Protein AF-A0A1M7HB40-F1 (afdb_monomer_lite)

Foldseek 3Di:
DDPDPPPDVVNVVVVVVVVVVPDDDDDPPAQWKWWAAAPNAIEIERQPPQLCNVVVLVVRQVRHPDHDDPPHDSVNVRVVPTTDDDPVSVVRGPYYDYGDDDPVVSLVVCCCVCQVVVPVNPVVQVLLCVQQVDRSVPDDSVCCVPRPVCSVPVDD

Sequence (156 aa):
MSVLKTDNRLAAGLRGVKRLAGRSLYLPTEAPHFQVQVNGEWFVFCAIHKNASSSIRALVEAGSSRGRGADESIFRFLFLNHLVRSRKEVDRARHVMVFVRPPLDRVVSCFQNKFIQRKGNRTIFADFKQVTGADPAQATFERFVHDYLRLCFGGG

Secondary structure (DSSP, 8-state):
--------HHHHHHHHHHHTTT-----TTS--EEEEEETTEEEEEE--TTTTHHHHHHHHHHT-SSPPPTTS-HHHHHHHHTB--SHHHHHT-SEEEE----HHHHHHHHHIIIIIS-TT-HHHHHHHHHHH-S-GGG--HHHIIIIIIHHHH---

Organism: NCBI:txid29571

Structure (mmCIF, N/CA/C/O backbone):
data_AF-A0A1M7HB40-F1
#
_entry.id   AF-A0A1M7HB40-F1
#
loop_
_atom_site.group_PDB
_atom_site.id
_atom_site.type_symbol
_atom_site.label_atom_id
_atom_site.label_alt_id
_atom_site.label_comp_id
_atom_site.label_asym_id
_atom_site.label_entity_id
_atom_site.label_seq_id
_atom_site.pdbx_PDB_ins_code
_atom_site.Cartn_x
_atom_site.Cartn_y
_atom_site.Cartn_z
_atom_site.occupancy
_atom_site.B_iso_or_equiv
_atom_site.auth_seq_id
_atom_site.auth_comp_id
_atom_site.auth_asym_id
_atom_site.auth_atom_id
_atom_site.pdbx_PDB_model_num
ATOM 1 N N . MET A 1 1 ? 25.001 -9.897 7.841 1.00 25.97 1 MET A N 1
ATOM 2 C CA . MET A 1 1 ? 24.977 -8.419 7.851 1.00 25.97 1 MET A CA 1
ATOM 3 C C . MET A 1 1 ? 23.599 -7.957 7.411 1.00 25.97 1 MET A C 1
ATOM 5 O O . MET A 1 1 ? 23.125 -8.420 6.384 1.00 25.97 1 MET A O 1
ATOM 9 N N . SER A 1 2 ? 22.921 -7.127 8.207 1.00 22.94 2 SER A N 1
ATOM 10 C CA . SER A 1 2 ? 21.610 -6.570 7.864 1.00 22.94 2 SER A CA 1
ATOM 11 C C . SER A 1 2 ? 21.790 -5.407 6.893 1.00 22.94 2 SER A C 1
ATOM 13 O O . SER A 1 2 ? 22.408 -4.407 7.261 1.00 22.94 2 SER A O 1
ATOM 15 N N . VAL A 1 3 ? 21.228 -5.497 5.689 1.00 26.91 3 VAL A N 1
ATOM 16 C CA . VAL A 1 3 ? 21.155 -4.352 4.773 1.00 26.91 3 VAL A CA 1
ATOM 17 C C . VAL A 1 3 ? 20.036 -3.428 5.263 1.00 26.91 3 VAL A C 1
ATOM 19 O O . VAL A 1 3 ? 18.921 -3.401 4.749 1.00 26.91 3 VAL A O 1
ATOM 22 N N . LEU A 1 4 ? 20.328 -2.703 6.342 1.00 28.77 4 LEU A N 1
ATOM 23 C CA . LEU A 1 4 ? 19.683 -1.431 6.626 1.00 28.77 4 LEU A CA 1
ATOM 24 C C . LEU A 1 4 ? 20.176 -0.469 5.548 1.00 28.77 4 LEU A C 1
ATOM 26 O O . LEU A 1 4 ? 21.384 -0.357 5.341 1.00 28.77 4 LEU A O 1
ATOM 30 N N . LYS A 1 5 ? 19.248 0.221 4.871 1.00 30.59 5 LYS A N 1
ATOM 31 C CA . LYS A 1 5 ? 19.561 1.437 4.109 1.00 30.59 5 LYS A CA 1
ATOM 32 C C . LYS A 1 5 ? 20.593 2.230 4.903 1.00 30.59 5 LYS A C 1
ATOM 34 O O . LYS A 1 5 ? 20.351 2.519 6.075 1.00 30.59 5 LYS A O 1
ATOM 39 N N . THR A 1 6 ? 21.734 2.539 4.296 1.00 34.59 6 THR A N 1
ATOM 40 C CA . THR A 1 6 ? 22.761 3.388 4.896 1.00 34.59 6 THR A CA 1
ATOM 41 C C . THR A 1 6 ? 22.148 4.761 5.124 1.00 34.59 6 THR A C 1
ATOM 43 O O . THR A 1 6 ? 22.129 5.631 4.257 1.00 34.59 6 THR A O 1
ATOM 46 N N . ASP A 1 7 ? 21.560 4.930 6.302 1.00 39.78 7 ASP A N 1
ATOM 47 C CA . ASP A 1 7 ? 21.056 6.206 6.747 1.00 39.78 7 ASP A CA 1
ATOM 48 C C . ASP A 1 7 ? 22.248 7.121 6.966 1.00 39.78 7 ASP A C 1
ATOM 50 O O . ASP A 1 7 ? 23.142 6.852 7.772 1.00 39.78 7 ASP A O 1
ATOM 54 N N . ASN A 1 8 ? 22.231 8.235 6.248 1.00 40.09 8 ASN A N 1
ATOM 55 C CA . ASN A 1 8 ? 23.166 9.326 6.432 1.00 40.09 8 ASN A CA 1
ATOM 56 C C . ASN A 1 8 ? 23.243 9.682 7.935 1.00 40.09 8 ASN A C 1
ATOM 58 O O . ASN A 1 8 ? 22.207 9.776 8.599 1.00 40.09 8 ASN A O 1
ATOM 62 N N . ARG A 1 9 ? 24.440 9.887 8.505 1.00 43.19 9 ARG A N 1
ATOM 63 C CA . ARG A 1 9 ? 24.622 10.119 9.962 1.00 43.19 9 ARG A CA 1
ATOM 64 C C . ARG A 1 9 ? 23.804 11.310 10.495 1.00 43.19 9 ARG A C 1
ATOM 66 O O . ARG A 1 9 ? 23.348 11.292 11.636 1.00 43.19 9 ARG A O 1
ATOM 73 N N . LEU A 1 10 ? 23.510 12.283 9.631 1.00 47.38 10 LEU A N 1
ATOM 74 C CA . LEU A 1 10 ? 22.565 13.378 9.882 1.00 47.38 10 LEU A CA 1
ATOM 75 C C . LEU A 1 10 ? 21.119 12.898 10.111 1.00 47.38 10 LEU A C 1
ATOM 77 O O . LEU A 1 10 ? 20.444 13.383 11.017 1.00 47.38 10 LEU A O 1
ATOM 81 N N . ALA A 1 11 ? 20.647 11.907 9.350 1.00 45.06 11 ALA A N 1
ATOM 82 C CA . ALA A 1 11 ? 19.331 11.294 9.530 1.00 45.06 11 ALA A CA 1
ATOM 83 C C . ALA A 1 11 ? 19.261 10.461 10.823 1.00 45.06 11 ALA A C 1
ATOM 85 O O . ALA A 1 11 ? 18.230 10.447 11.493 1.00 45.06 11 ALA A O 1
ATOM 86 N N . ALA A 1 12 ? 20.364 9.822 11.234 1.00 46.66 12 ALA A N 1
ATOM 87 C CA . ALA A 1 12 ? 20.480 9.170 12.541 1.00 46.66 12 ALA A CA 1
ATOM 88 C C . ALA A 1 12 ? 20.371 10.160 13.715 1.00 46.66 12 ALA A C 1
ATOM 90 O O . ALA A 1 12 ? 19.574 9.929 14.624 1.00 46.66 12 ALA A O 1
ATOM 91 N N . GLY A 1 13 ? 21.077 11.293 13.655 1.00 38.38 13 GLY A N 1
ATOM 92 C CA . GLY A 1 13 ? 21.000 12.346 14.679 1.00 38.38 13 GLY A CA 1
ATOM 93 C C . GLY A 1 13 ? 19.626 13.023 14.754 1.00 38.38 13 GLY A C 1
ATOM 94 O O . GLY A 1 13 ? 19.077 13.216 15.840 1.00 38.38 13 GLY A O 1
ATOM 95 N N . LEU A 1 14 ? 19.002 13.282 13.600 1.00 49.72 14 LEU A N 1
ATOM 96 C CA . LEU A 1 14 ? 17.640 13.822 13.524 1.00 49.72 14 LEU A CA 1
ATOM 97 C C . LEU A 1 14 ? 16.589 12.879 14.136 1.00 49.72 14 LEU A C 1
ATOM 99 O O . LEU A 1 14 ? 15.581 13.366 14.643 1.00 49.72 14 LEU A O 1
ATOM 103 N N . ARG A 1 15 ? 16.808 11.555 14.140 1.00 46.81 15 ARG A N 1
ATOM 104 C CA . ARG A 1 15 ? 15.921 10.577 14.804 1.00 46.81 15 ARG A CA 1
ATOM 105 C C . ARG A 1 15 ? 15.959 10.672 16.332 1.00 46.81 15 ARG A C 1
ATOM 107 O O . ARG A 1 15 ? 14.920 10.490 16.962 1.00 46.81 15 ARG A O 1
ATOM 114 N N . GLY A 1 16 ? 17.119 10.980 16.919 1.00 39.47 16 GLY A N 1
ATOM 115 C CA . GLY A 1 16 ? 17.285 11.131 18.371 1.00 39.47 16 GLY A CA 1
ATOM 116 C C . GLY A 1 16 ? 16.616 12.397 18.904 1.00 39.47 16 GLY A C 1
ATOM 117 O O . GLY A 1 16 ? 15.813 12.336 19.832 1.00 39.47 16 GLY A O 1
ATOM 118 N N . VAL A 1 17 ? 16.853 13.530 18.239 1.00 44.44 17 VAL A N 1
ATOM 119 C CA . VAL A 1 17 ? 16.260 14.823 18.620 1.00 44.44 17 VAL A CA 1
ATOM 120 C C . VAL A 1 17 ? 14.739 14.841 18.390 1.00 44.44 17 VAL A C 1
ATOM 122 O O . VAL A 1 17 ? 13.999 15.438 19.166 1.00 44.44 17 VAL A O 1
ATOM 125 N N . LYS A 1 18 ? 14.228 14.129 17.373 1.00 42.78 18 LYS A N 1
ATOM 126 C CA . LYS A 1 18 ? 12.786 14.101 17.049 1.00 42.78 18 LYS A CA 1
ATOM 127 C C . LYS A 1 18 ? 11.946 13.146 17.909 1.00 42.78 18 LYS A C 1
ATOM 129 O O . LYS A 1 18 ? 10.730 13.324 17.948 1.00 42.78 18 LYS A O 1
ATOM 134 N N . ARG A 1 19 ? 12.553 12.197 18.642 1.00 40.84 19 ARG A N 1
ATOM 135 C CA . ARG A 1 19 ? 11.859 11.392 19.677 1.00 40.84 19 ARG A CA 1
ATOM 136 C C . ARG A 1 19 ? 11.375 12.246 20.854 1.00 40.84 19 ARG A C 1
ATOM 138 O O . ARG A 1 19 ? 10.337 11.940 21.427 1.00 40.84 19 ARG A O 1
ATOM 145 N N . LEU A 1 20 ? 12.085 13.332 21.164 1.00 42.12 20 LEU A N 1
ATOM 146 C CA . LEU A 1 20 ? 11.736 14.263 22.245 1.00 42.12 20 LEU A CA 1
ATOM 147 C C . LEU A 1 20 ? 10.553 15.184 21.895 1.00 42.12 20 LEU A C 1
ATOM 149 O O . LEU A 1 20 ? 9.916 15.727 22.788 1.00 42.12 20 LEU A O 1
ATOM 153 N N . ALA A 1 21 ? 10.211 15.330 20.610 1.00 43.72 21 ALA A N 1
ATOM 154 C CA . ALA A 1 21 ? 9.183 16.262 20.139 1.00 43.72 21 ALA A CA 1
ATOM 155 C C . ALA A 1 21 ? 7.764 15.659 20.031 1.00 43.72 21 ALA A C 1
ATOM 157 O O . ALA A 1 21 ? 6.878 16.284 19.447 1.00 43.72 21 ALA A O 1
ATOM 158 N N . GLY A 1 22 ? 7.533 14.432 20.521 1.00 32.44 22 GLY A N 1
ATOM 159 C CA . GLY A 1 22 ? 6.193 13.825 20.617 1.00 32.44 22 GLY A CA 1
ATOM 160 C C . GLY A 1 22 ? 5.445 13.597 19.291 1.00 32.44 22 GLY A C 1
ATOM 161 O O . GLY A 1 22 ? 4.272 13.229 19.300 1.00 32.44 22 GLY A O 1
ATOM 162 N N . ARG A 1 23 ? 6.090 13.796 18.135 1.00 36.16 23 ARG A N 1
ATOM 163 C CA . ARG A 1 23 ? 5.485 13.625 16.807 1.00 36.16 23 ARG A CA 1
ATOM 164 C C . ARG A 1 23 ? 6.094 12.418 16.101 1.00 36.16 23 ARG A C 1
ATOM 166 O O . ARG A 1 23 ? 7.172 12.502 15.520 1.00 36.16 23 ARG A O 1
ATOM 173 N N . SER A 1 24 ? 5.373 11.298 16.131 1.00 34.38 24 SER A N 1
ATOM 174 C CA . SER A 1 24 ? 5.653 10.143 15.273 1.00 34.38 24 SER A CA 1
ATOM 175 C C . SER A 1 24 ? 5.412 10.541 13.817 1.00 34.38 24 SER A C 1
ATOM 177 O O . SER A 1 24 ? 4.269 10.736 13.401 1.00 34.38 24 SER A O 1
ATOM 179 N N . LEU A 1 25 ? 6.490 10.721 13.050 1.00 38.25 25 LEU A N 1
ATOM 180 C CA . LEU A 1 25 ? 6.409 10.871 11.602 1.00 38.25 25 LEU A CA 1
ATOM 181 C C . LEU A 1 25 ? 6.746 9.530 10.956 1.00 38.25 25 LEU A C 1
ATOM 183 O O . LEU A 1 25 ? 7.884 9.071 10.993 1.00 38.25 25 LEU A O 1
ATOM 187 N N . TYR A 1 26 ? 5.712 8.932 10.372 1.00 43.97 26 TYR A N 1
ATOM 188 C CA . TYR A 1 26 ? 5.756 7.799 9.460 1.00 43.97 26 TYR A CA 1
ATOM 189 C C . TYR A 1 26 ? 6.970 7.861 8.517 1.00 43.97 26 TYR A C 1
ATOM 191 O O . TYR A 1 26 ? 7.102 8.798 7.726 1.00 43.97 26 TYR A O 1
ATOM 199 N N . LEU A 1 27 ? 7.836 6.847 8.584 1.00 40.97 27 LEU A N 1
ATOM 200 C CA . LEU A 1 27 ? 8.818 6.574 7.540 1.00 40.97 27 LEU A CA 1
ATOM 201 C C . LEU A 1 27 ? 8.154 5.646 6.506 1.00 40.97 27 LEU A C 1
ATOM 203 O O . LEU A 1 27 ? 7.689 4.571 6.884 1.00 40.97 27 LEU A O 1
ATOM 207 N N . PRO A 1 28 ? 8.124 5.999 5.206 1.00 40.81 28 PRO A N 1
ATOM 208 C CA . PRO A 1 28 ? 7.515 5.198 4.130 1.00 40.81 28 PRO A CA 1
ATOM 209 C C . PRO A 1 28 ? 8.112 3.795 3.897 1.00 40.81 28 PRO A C 1
ATOM 211 O O . PRO A 1 28 ? 7.839 3.176 2.871 1.00 40.81 28 PRO A O 1
ATOM 214 N N . THR A 1 29 ? 8.979 3.314 4.786 1.00 45.03 29 THR A N 1
ATOM 215 C CA . THR A 1 29 ? 9.734 2.062 4.672 1.00 45.03 29 THR A CA 1
ATOM 216 C C . THR A 1 29 ? 9.151 0.913 5.489 1.00 45.03 29 THR A C 1
ATOM 218 O O . THR A 1 29 ? 9.517 -0.231 5.241 1.00 45.03 29 THR A O 1
ATOM 221 N N . GLU A 1 30 ? 8.232 1.178 6.416 1.00 55.66 30 GLU A N 1
ATOM 222 C CA . GLU A 1 30 ? 7.631 0.157 7.277 1.00 55.66 30 GLU A CA 1
ATOM 223 C C . GLU A 1 30 ? 6.153 0.022 6.908 1.00 55.66 30 GLU A C 1
ATOM 225 O O . GLU A 1 30 ? 5.413 1.005 6.917 1.00 55.66 30 GLU A O 1
ATOM 230 N N . ALA A 1 31 ? 5.725 -1.174 6.493 1.00 66.31 31 ALA A N 1
ATOM 231 C CA . ALA A 1 31 ? 4.333 -1.445 6.143 1.00 66.31 31 ALA A CA 1
ATOM 232 C C . ALA A 1 31 ? 3.417 -1.043 7.320 1.00 66.31 31 ALA A C 1
ATOM 234 O O . ALA A 1 31 ? 3.474 -1.692 8.368 1.00 66.31 31 ALA A O 1
ATOM 235 N N . PRO A 1 32 ? 2.605 0.028 7.197 1.00 83.25 32 PRO A N 1
ATOM 236 C CA . PRO A 1 32 ? 1.834 0.514 8.329 1.00 83.25 32 PRO A CA 1
ATOM 237 C C . PRO A 1 32 ? 0.721 -0.472 8.673 1.00 83.25 32 PRO A C 1
ATOM 239 O O . PRO A 1 32 ? 0.146 -1.116 7.793 1.00 83.25 32 PRO A O 1
ATOM 242 N N . HIS A 1 33 ? 0.394 -0.543 9.959 1.00 92.44 33 HIS A N 1
ATOM 243 C CA . HIS A 1 33 ? -0.796 -1.233 10.431 1.00 92.44 33 HIS A CA 1
ATOM 244 C C . HIS A 1 33 ? -1.914 -0.208 10.603 1.00 92.44 33 HIS A C 1
ATOM 246 O O . HIS A 1 33 ? -1.731 0.796 11.295 1.00 92.44 33 HIS A O 1
ATOM 252 N N . PHE A 1 34 ? -3.056 -0.446 9.966 1.00 95.25 34 PHE A N 1
ATOM 253 C CA . PHE A 1 34 ? -4.252 0.377 10.134 1.00 95.25 34 PHE A CA 1
ATOM 254 C C . PHE A 1 34 ? -5.314 -0.403 10.894 1.00 95.25 34 PHE A C 1
ATOM 256 O O . PHE A 1 34 ? -5.414 -1.615 10.729 1.00 95.25 34 PHE A O 1
ATOM 263 N N . GLN A 1 35 ? -6.100 0.283 11.709 1.00 96.56 35 GLN A N 1
ATOM 264 C CA . GLN A 1 35 ? -7.199 -0.291 12.469 1.00 96.56 35 GLN A CA 1
ATOM 265 C C . GLN A 1 35 ? -8.502 0.430 12.165 1.00 96.56 35 GLN A C 1
ATOM 267 O O . GLN A 1 35 ? -8.489 1.618 11.869 1.00 96.56 35 GLN A O 1
ATOM 272 N N . VAL A 1 36 ? -9.616 -0.282 12.271 1.00 97.19 36 VAL A N 1
ATOM 273 C CA . VAL A 1 36 ? -10.965 0.279 12.151 1.00 97.19 36 VAL A CA 1
ATOM 274 C C . VAL A 1 36 ? -11.897 -0.470 13.095 1.00 97.19 36 VAL A C 1
ATOM 276 O O . VAL A 1 36 ? -11.691 -1.660 13.343 1.00 97.19 36 VAL A O 1
ATOM 279 N N . GLN A 1 37 ? -12.894 0.224 13.641 1.00 96.44 37 GLN A N 1
ATOM 280 C CA . GLN A 1 37 ? -13.912 -0.388 14.488 1.00 96.44 37 GLN A CA 1
ATOM 281 C C . GLN A 1 37 ? -15.205 -0.569 13.695 1.00 96.44 37 GLN A C 1
ATOM 283 O O . GLN A 1 37 ? -15.726 0.402 13.153 1.00 96.44 37 GLN A O 1
ATOM 288 N N . VAL A 1 38 ? -15.734 -1.790 13.656 1.00 94.38 38 VAL A N 1
ATOM 289 C CA . VAL A 1 38 ? -17.002 -2.122 12.989 1.00 94.38 38 VAL A CA 1
ATOM 290 C C . VAL A 1 38 ? -17.859 -2.906 13.974 1.00 94.38 38 VAL A C 1
ATOM 292 O O . VAL A 1 38 ? -17.381 -3.870 14.563 1.00 94.38 38 VAL A O 1
ATOM 295 N N . ASN A 1 39 ? -19.106 -2.478 14.194 1.00 94.12 39 ASN A N 1
ATOM 296 C CA . ASN A 1 39 ? -20.036 -3.099 15.151 1.00 94.12 39 ASN A CA 1
ATOM 297 C C . ASN A 1 39 ? -19.439 -3.298 16.561 1.00 94.12 39 ASN A C 1
ATOM 299 O O . ASN A 1 39 ? -19.667 -4.313 17.209 1.00 94.12 39 ASN A O 1
ATOM 303 N N . GLY A 1 40 ? -18.643 -2.331 17.028 1.00 94.50 40 GLY A N 1
ATOM 304 C CA . GLY A 1 40 ? -17.982 -2.379 18.337 1.00 94.50 40 GLY A CA 1
ATOM 305 C C . GLY A 1 40 ? -16.650 -3.136 18.362 1.00 94.50 40 GLY A C 1
ATOM 306 O O . GLY A 1 40 ? -15.926 -3.045 19.353 1.00 94.50 40 GLY A O 1
ATOM 307 N N . GLU A 1 41 ? -16.253 -3.793 17.273 1.00 96.56 41 GLU A N 1
ATOM 308 C CA . GLU A 1 41 ? -15.079 -4.667 17.243 1.00 96.56 41 GLU A CA 1
ATOM 309 C C . GLU A 1 41 ? -13.928 -4.074 16.439 1.00 96.56 41 GLU A C 1
ATOM 311 O O . GLU A 1 41 ? -14.128 -3.509 15.365 1.00 96.56 41 GLU A O 1
ATOM 316 N N . TRP A 1 42 ? -12.707 -4.211 16.958 1.00 96.69 42 TRP A N 1
ATOM 317 C CA . TRP A 1 42 ? -11.502 -3.705 16.306 1.00 96.69 42 TRP A CA 1
ATOM 318 C C . TRP A 1 42 ? -10.922 -4.722 15.327 1.00 96.69 42 TRP A C 1
ATOM 320 O O . TRP A 1 42 ? -10.650 -5.869 15.686 1.00 96.69 42 TRP A O 1
ATOM 330 N N . PHE A 1 43 ? -10.654 -4.260 14.111 1.00 97.69 43 PHE A N 1
ATOM 331 C CA . PHE A 1 43 ? -9.967 -5.001 13.060 1.00 97.69 43 PHE A CA 1
ATOM 332 C C . PHE A 1 43 ? -8.661 -4.292 12.734 1.00 97.69 43 PHE A C 1
ATOM 334 O O . PHE A 1 43 ? -8.656 -3.073 12.562 1.00 97.69 43 PHE A O 1
ATOM 341 N N . VAL A 1 44 ? -7.566 -5.041 12.628 1.00 97.38 44 VAL A N 1
ATOM 342 C CA . VAL A 1 44 ? -6.239 -4.522 12.273 1.00 97.38 44 VAL A CA 1
ATOM 343 C C . VAL A 1 44 ? -5.783 -5.126 10.953 1.00 97.38 44 VAL A C 1
ATOM 345 O O . VAL A 1 44 ? -5.903 -6.327 10.732 1.00 97.38 44 VAL A O 1
ATOM 348 N N . PHE A 1 45 ? -5.201 -4.298 10.093 1.00 96.44 45 PHE A N 1
ATOM 349 C CA . PHE A 1 45 ? -4.716 -4.666 8.771 1.00 96.44 45 PHE A CA 1
ATOM 350 C C . PHE A 1 45 ? -3.252 -4.281 8.599 1.00 96.44 45 PHE A C 1
ATOM 352 O O . PHE A 1 45 ? -2.892 -3.111 8.744 1.00 96.44 45 PHE A O 1
ATOM 359 N N . CYS A 1 46 ? -2.415 -5.238 8.204 1.00 92.75 46 CYS A N 1
ATOM 360 C CA . CYS A 1 46 ? -1.052 -4.957 7.761 1.00 92.75 46 CYS A CA 1
ATOM 361 C C . CYS A 1 46 ? -1.056 -4.502 6.290 1.00 92.75 46 CYS A C 1
ATOM 363 O O . CYS A 1 46 ? -1.298 -5.295 5.377 1.00 92.75 46 CYS A O 1
ATOM 365 N N . ALA A 1 47 ? -0.785 -3.220 6.032 1.00 90.06 47 ALA A N 1
ATOM 366 C CA . ALA A 1 47 ? -0.858 -2.638 4.692 1.00 90.06 47 ALA A CA 1
ATOM 367 C C . ALA A 1 47 ? 0.483 -2.729 3.942 1.00 90.06 47 ALA A C 1
ATOM 369 O O . ALA A 1 47 ? 1.100 -1.719 3.590 1.00 90.06 47 ALA A O 1
ATOM 370 N N . ILE A 1 48 ? 0.929 -3.953 3.648 1.00 87.12 48 ILE A N 1
ATOM 371 C CA . ILE A 1 48 ? 2.154 -4.188 2.872 1.00 87.12 48 ILE A CA 1
ATOM 372 C C . ILE A 1 48 ? 1.959 -3.696 1.433 1.00 87.12 48 ILE A C 1
ATOM 374 O O . ILE A 1 48 ? 1.009 -4.068 0.736 1.00 87.12 48 ILE A O 1
ATOM 378 N N . HIS A 1 49 ? 2.892 -2.878 0.940 1.00 83.19 49 HIS A N 1
ATOM 379 C CA . HIS A 1 49 ? 2.847 -2.366 -0.429 1.00 83.19 49 HIS A CA 1
ATOM 380 C C . HIS A 1 49 ? 2.665 -3.491 -1.454 1.00 83.19 49 HIS A C 1
ATOM 382 O O . HIS A 1 49 ? 3.311 -4.532 -1.373 1.00 83.19 49 HIS A O 1
ATOM 388 N N . LYS A 1 50 ? 1.785 -3.252 -2.436 1.00 83.94 50 LYS A N 1
ATOM 389 C CA . LYS A 1 50 ? 1.471 -4.186 -3.535 1.00 83.94 50 LYS A CA 1
ATOM 390 C C . LYS A 1 50 ? 0.817 -5.511 -3.107 1.00 83.94 50 LYS A C 1
ATOM 392 O O . LYS A 1 50 ? 0.664 -6.391 -3.94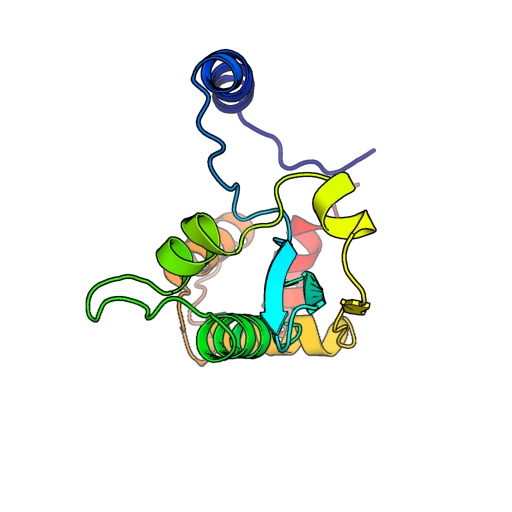7 1.00 83.94 50 LYS A O 1
ATOM 397 N N . ASN A 1 51 ? 0.327 -5.603 -1.870 1.00 88.62 51 ASN A N 1
ATOM 398 C CA . ASN A 1 51 ? -0.517 -6.699 -1.388 1.00 88.62 51 ASN A CA 1
ATOM 399 C C . ASN A 1 51 ? -1.932 -6.181 -1.084 1.00 88.62 51 ASN A C 1
ATOM 401 O O . ASN A 1 51 ? -2.360 -6.139 0.060 1.00 88.62 51 ASN A O 1
ATOM 405 N N . ALA A 1 52 ? -2.620 -5.658 -2.104 1.00 89.94 52 ALA A N 1
ATOM 406 C CA . ALA A 1 52 ? -3.939 -5.026 -1.955 1.00 89.94 52 ALA A CA 1
ATOM 407 C C . ALA A 1 52 ? -3.990 -3.814 -0.994 1.00 89.94 52 ALA A C 1
ATOM 409 O O . ALA A 1 52 ? -5.061 -3.408 -0.552 1.00 89.94 52 ALA A O 1
ATOM 410 N N . SER A 1 53 ? -2.854 -3.156 -0.723 1.00 90.00 53 SER A N 1
ATOM 411 C CA . SER A 1 53 ? -2.799 -2.030 0.223 1.00 90.00 53 SER A CA 1
ATOM 412 C C . SER A 1 53 ? -3.688 -0.840 -0.149 1.00 90.00 53 SER A C 1
ATOM 414 O O . SER A 1 53 ? -4.061 -0.063 0.718 1.00 90.00 53 SER A O 1
ATOM 416 N N . SER A 1 54 ? -4.050 -0.651 -1.420 1.00 90.94 54 SER A N 1
ATOM 417 C CA . SER A 1 54 ? -5.065 0.346 -1.799 1.00 90.94 54 SER A CA 1
ATOM 418 C C . SER A 1 54 ? -6.469 -0.056 -1.353 1.00 90.94 54 SER A C 1
ATOM 420 O O . SER A 1 54 ? -7.181 0.786 -0.822 1.00 90.94 54 SER A O 1
ATOM 422 N N . SER A 1 55 ? -6.836 -1.328 -1.515 1.00 94.56 55 SER A N 1
ATOM 423 C CA . SER A 1 55 ? -8.140 -1.852 -1.103 1.00 94.56 55 SER A CA 1
ATOM 424 C C . SER A 1 55 ? -8.281 -1.862 0.414 1.00 94.56 55 SER A C 1
ATOM 426 O O . SER A 1 55 ? -9.309 -1.440 0.919 1.00 94.56 55 SER A O 1
ATOM 428 N N . ILE A 1 56 ? -7.224 -2.235 1.146 1.00 95.06 56 ILE A N 1
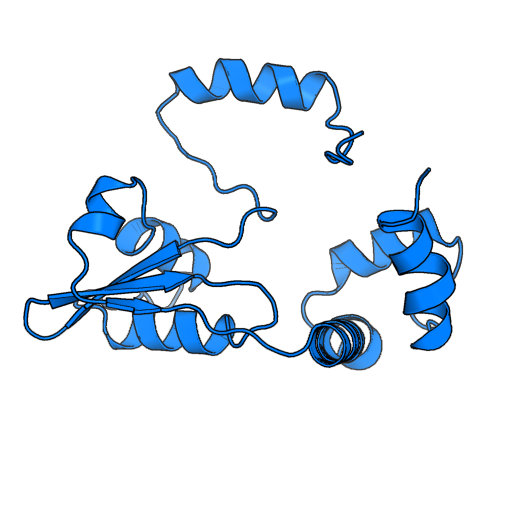ATOM 429 C CA . ILE A 1 56 ? -7.192 -2.145 2.617 1.00 95.06 56 ILE A CA 1
ATOM 430 C C . ILE A 1 56 ? -7.472 -0.710 3.075 1.00 95.06 56 ILE A C 1
ATOM 432 O O . ILE A 1 56 ? -8.286 -0.483 3.961 1.00 95.06 56 ILE A O 1
ATOM 436 N N . ARG A 1 57 ? -6.819 0.277 2.452 1.00 94.12 57 ARG A N 1
ATOM 437 C CA . ARG A 1 57 ? -7.015 1.693 2.787 1.00 94.12 57 ARG A CA 1
ATOM 438 C C . ARG A 1 57 ? -8.450 2.154 2.528 1.00 94.12 57 ARG A C 1
ATOM 440 O O . ARG A 1 57 ? -9.013 2.826 3.380 1.00 94.12 57 ARG A O 1
ATOM 447 N N . ALA A 1 58 ? -9.032 1.755 1.397 1.00 95.00 58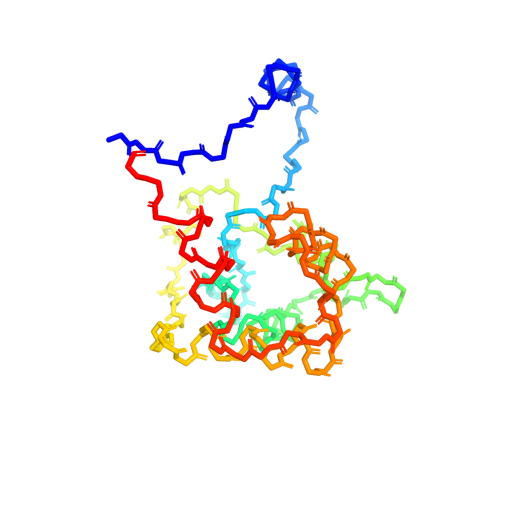 ALA A N 1
ATOM 448 C CA . ALA A 1 58 ? -10.425 2.056 1.071 1.00 95.00 58 ALA A CA 1
ATOM 449 C C . ALA A 1 58 ? -11.409 1.361 2.030 1.00 95.00 58 ALA A C 1
ATOM 451 O O . ALA A 1 58 ? -12.400 1.960 2.425 1.00 95.00 58 ALA A O 1
ATOM 452 N N . LEU A 1 59 ? -11.111 0.127 2.447 1.00 95.44 59 LEU A N 1
ATOM 453 C CA . LEU A 1 59 ? -11.911 -0.619 3.418 1.00 95.44 59 LEU A CA 1
ATOM 454 C C . LEU A 1 59 ? -11.909 0.063 4.792 1.00 95.44 59 LEU A C 1
ATOM 456 O O . LEU A 1 59 ? -12.965 0.244 5.387 1.00 95.44 59 LEU A O 1
ATOM 460 N N . VAL A 1 60 ? -10.734 0.473 5.279 1.00 96.44 60 VAL A N 1
ATOM 461 C CA . VAL A 1 60 ? -10.598 1.212 6.546 1.00 96.44 60 VAL A CA 1
ATOM 462 C C . VAL A 1 60 ? -11.315 2.561 6.474 1.00 96.44 60 VAL A C 1
ATOM 464 O O . VAL A 1 60 ? -11.966 2.956 7.435 1.00 96.44 60 VAL A O 1
ATOM 467 N N . GLU A 1 61 ? -11.228 3.258 5.339 1.00 96.19 61 GLU A N 1
ATOM 468 C CA . GLU A 1 61 ? -11.971 4.500 5.111 1.00 96.19 61 GLU A CA 1
ATOM 469 C C . GLU A 1 61 ? -13.486 4.275 5.149 1.00 96.19 61 GLU A C 1
ATOM 471 O O . GLU A 1 61 ? -14.176 4.977 5.882 1.00 96.19 61 GLU A O 1
ATOM 476 N N . ALA A 1 62 ? -13.992 3.268 4.435 1.00 95.25 62 ALA A N 1
ATOM 477 C CA . ALA A 1 62 ? -15.418 2.952 4.383 1.00 95.25 62 ALA A CA 1
ATOM 478 C C . ALA A 1 62 ? -15.978 2.468 5.731 1.00 95.25 62 ALA A C 1
ATOM 480 O O . ALA A 1 62 ? -17.117 2.772 6.068 1.00 95.25 62 ALA A O 1
ATOM 481 N N . GLY A 1 63 ? -15.183 1.728 6.509 1.00 94.88 63 GLY A N 1
ATOM 482 C CA . GLY A 1 63 ? -15.565 1.272 7.847 1.00 94.88 63 GLY A CA 1
ATOM 483 C C . GLY A 1 63 ? -15.398 2.335 8.936 1.00 94.88 63 GLY A C 1
ATOM 484 O O . GLY A 1 63 ? -15.722 2.077 10.093 1.00 94.88 63 GLY A O 1
ATOM 485 N N . SER A 1 64 ? -14.856 3.511 8.615 1.00 95.88 64 SER A N 1
ATOM 486 C CA . SER A 1 64 ? -14.624 4.544 9.615 1.00 95.88 64 SER A CA 1
ATOM 487 C C . SER A 1 64 ? -15.928 5.211 10.042 1.00 95.88 64 SER A C 1
ATOM 489 O O . SER A 1 64 ? -16.688 5.705 9.218 1.00 95.88 64 SER A O 1
ATOM 491 N N . SER A 1 65 ? -16.111 5.369 11.353 1.00 93.31 65 SER A N 1
ATOM 492 C CA . SER A 1 65 ? -17.148 6.246 11.917 1.00 93.31 65 SER A CA 1
ATOM 493 C C . SER A 1 65 ? -16.928 7.735 11.617 1.00 93.31 65 SER A C 1
ATOM 495 O O . SER A 1 65 ? -17.812 8.555 11.853 1.00 93.31 65 SER A O 1
ATOM 497 N N . ARG A 1 66 ? -15.748 8.105 11.103 1.00 92.06 66 ARG A N 1
ATOM 498 C CA . ARG A 1 66 ? -15.383 9.466 10.724 1.00 92.06 66 ARG A CA 1
ATOM 499 C C . ARG A 1 66 ? -15.318 9.565 9.202 1.00 92.06 66 ARG A C 1
ATOM 501 O O . ARG A 1 66 ? -14.518 8.884 8.572 1.00 92.06 66 ARG A O 1
ATOM 508 N N . GLY A 1 67 ? -16.076 10.491 8.623 1.00 93.06 67 GLY A N 1
ATOM 509 C CA . GLY A 1 67 ? -15.927 10.839 7.211 1.00 93.06 67 GLY A CA 1
ATOM 510 C C . GLY A 1 67 ? -14.577 11.510 6.927 1.00 93.06 67 GLY A C 1
ATOM 511 O O . GLY A 1 67 ? -14.114 12.352 7.705 1.00 93.06 67 GLY A O 1
ATOM 512 N N . ARG A 1 68 ? -13.946 11.157 5.803 1.00 94.62 68 ARG A N 1
ATOM 513 C CA . ARG A 1 68 ? -12.786 11.889 5.278 1.00 94.62 68 ARG A CA 1
ATOM 514 C C . ARG A 1 68 ? -13.260 13.183 4.613 1.00 94.62 68 ARG A C 1
ATOM 516 O O . ARG A 1 68 ? -14.203 13.162 3.826 1.00 94.62 68 ARG A O 1
ATOM 523 N N . GLY A 1 69 ? -12.600 14.302 4.912 1.00 91.62 69 GLY A N 1
ATOM 524 C CA . GLY A 1 69 ? -12.902 15.576 4.250 1.00 91.62 69 GLY A CA 1
ATOM 525 C C . GLY A 1 69 ? -12.593 15.529 2.748 1.00 91.62 69 GLY A C 1
ATOM 526 O O . GLY A 1 69 ? -11.682 14.812 2.332 1.00 91.62 69 GLY A O 1
ATOM 527 N N . ALA A 1 70 ? -13.316 16.312 1.940 1.00 90.12 70 ALA A N 1
ATOM 528 C CA . ALA A 1 70 ? -13.164 16.320 0.480 1.00 90.12 70 ALA A CA 1
ATOM 529 C C . ALA A 1 70 ? -11.709 16.580 0.033 1.00 90.12 70 ALA A C 1
ATOM 531 O O . ALA A 1 70 ? -11.179 15.838 -0.795 1.00 90.12 70 ALA A O 1
ATOM 532 N N . ASP A 1 71 ? -11.038 17.546 0.669 1.00 93.12 71 ASP A N 1
ATOM 533 C CA . ASP A 1 71 ? -9.651 17.932 0.360 1.00 93.12 71 ASP A CA 1
ATOM 534 C C . ASP A 1 71 ? -8.595 17.145 1.158 1.00 93.12 71 ASP A C 1
ATOM 536 O O . ASP A 1 71 ? -7.385 17.317 0.976 1.00 93.12 71 ASP A O 1
ATOM 540 N N . GLU A 1 72 ? -9.013 16.272 2.079 1.00 90.06 72 GLU A N 1
ATOM 541 C CA . GLU A 1 72 ? -8.081 15.510 2.901 1.00 90.06 72 GLU A CA 1
ATOM 542 C C . GLU A 1 72 ? -7.532 14.310 2.123 1.00 90.06 72 GLU A C 1
ATOM 544 O O . GLU A 1 72 ? -8.276 13.445 1.660 1.00 90.06 72 GLU A O 1
ATOM 549 N N . SER A 1 73 ? -6.203 14.194 2.027 1.00 90.62 73 SER A N 1
ATOM 550 C C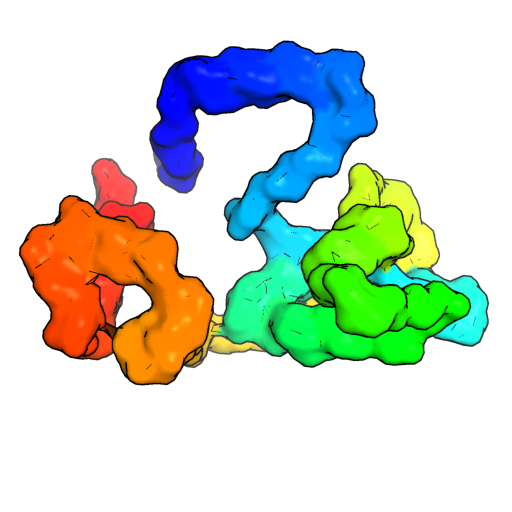A . SER A 1 73 ? -5.600 12.998 1.429 1.00 90.62 73 SER A CA 1
ATOM 551 C C . SER A 1 73 ? -5.908 11.744 2.255 1.00 90.62 73 SER A C 1
ATOM 553 O O . SER A 1 73 ? -5.815 11.756 3.484 1.00 90.62 73 SER A O 1
ATOM 555 N N . ILE A 1 74 ? -6.166 10.623 1.574 1.00 88.50 74 ILE A N 1
ATOM 556 C CA . ILE A 1 74 ? -6.408 9.326 2.226 1.00 88.50 74 ILE A CA 1
ATOM 557 C C . ILE A 1 74 ? -5.287 8.940 3.201 1.00 88.50 74 ILE A C 1
ATOM 559 O O . ILE A 1 74 ? -5.544 8.394 4.265 1.00 88.50 74 ILE A O 1
ATOM 563 N N . PHE A 1 75 ? -4.031 9.269 2.889 1.00 88.19 75 PHE A N 1
ATOM 564 C CA . PHE A 1 75 ? -2.915 8.987 3.787 1.00 88.19 75 PHE A CA 1
ATOM 565 C C . PHE A 1 75 ? -3.012 9.785 5.083 1.00 88.19 75 PHE A C 1
ATOM 567 O O . PHE A 1 75 ? -2.892 9.202 6.156 1.00 88.19 75 PHE A O 1
ATOM 574 N N . ARG A 1 76 ? -3.254 11.098 4.999 1.00 87.38 76 ARG A N 1
ATOM 575 C CA . ARG A 1 76 ? -3.401 11.944 6.190 1.00 87.38 76 ARG A CA 1
ATOM 576 C C . ARG A 1 76 ? -4.545 11.446 7.071 1.00 87.38 76 ARG A C 1
ATOM 578 O O . ARG A 1 76 ? -4.329 11.238 8.264 1.00 87.38 76 ARG A O 1
ATOM 585 N N . PHE A 1 77 ? -5.696 11.178 6.460 1.00 90.81 77 PHE A N 1
ATOM 586 C CA . PHE A 1 77 ? -6.868 10.652 7.148 1.00 90.81 77 PHE A CA 1
ATOM 587 C C . PHE A 1 77 ? -6.549 9.360 7.911 1.00 90.81 77 PHE A C 1
ATOM 589 O O . PHE A 1 77 ? -6.794 9.265 9.115 1.00 90.81 77 PHE A O 1
ATOM 596 N N . LEU A 1 78 ? -5.935 8.385 7.238 1.00 92.19 78 LEU A N 1
ATOM 597 C CA . LEU A 1 78 ? -5.595 7.105 7.850 1.00 92.19 78 LEU A CA 1
ATOM 598 C C . LEU A 1 78 ? -4.533 7.240 8.943 1.00 92.19 78 LEU A C 1
ATOM 600 O O . LEU A 1 78 ? -4.666 6.624 9.995 1.00 92.19 78 LEU A O 1
ATOM 604 N N . PHE A 1 79 ? -3.495 8.054 8.743 1.00 89.88 79 PHE A N 1
ATOM 605 C CA . PHE A 1 79 ? -2.429 8.196 9.740 1.00 89.88 79 PHE A CA 1
ATOM 606 C C . PHE A 1 79 ? -2.892 8.865 11.031 1.00 89.88 79 PHE A C 1
ATOM 608 O O . PHE A 1 79 ? -2.432 8.514 12.120 1.00 89.88 79 PHE A O 1
ATOM 615 N N . LEU A 1 80 ? -3.791 9.838 10.916 1.00 88.75 80 LEU A N 1
ATOM 616 C CA . LEU A 1 80 ? -4.307 10.550 12.075 1.00 88.75 80 LEU A CA 1
ATOM 617 C C . LEU A 1 80 ? -5.329 9.705 12.837 1.00 88.75 80 LEU A C 1
ATOM 619 O O . LEU A 1 80 ? -5.236 9.611 14.063 1.00 88.75 80 LEU A O 1
ATOM 623 N N . ASN A 1 81 ? -6.248 9.053 12.124 1.00 92.62 81 ASN A N 1
ATOM 624 C CA . ASN A 1 81 ? -7.426 8.443 12.742 1.00 92.62 81 ASN A CA 1
ATOM 625 C C . ASN A 1 81 ? -7.312 6.925 12.936 1.00 92.62 81 ASN A C 1
ATOM 627 O O . ASN A 1 81 ? -7.892 6.393 13.875 1.00 92.62 81 ASN A O 1
ATOM 631 N N . HIS A 1 82 ? -6.546 6.236 12.088 1.00 95.38 82 HIS A N 1
ATOM 632 C CA . HIS A 1 82 ? -6.595 4.774 11.958 1.00 95.38 82 HIS A CA 1
ATOM 633 C C . HIS A 1 82 ? -5.239 4.088 12.093 1.00 95.38 82 HIS A C 1
ATOM 635 O O . HIS A 1 82 ? -5.158 2.871 11.997 1.00 95.38 82 HIS A O 1
ATOM 641 N N . LEU A 1 83 ? -4.146 4.823 12.299 1.00 93.44 83 LEU A N 1
ATOM 642 C CA . LEU A 1 83 ? -2.835 4.209 12.497 1.00 93.44 83 LEU A CA 1
ATOM 643 C C . LEU A 1 83 ? -2.800 3.447 13.824 1.00 93.44 83 LEU A C 1
ATOM 645 O O . LEU A 1 83 ? -3.139 4.004 14.870 1.00 93.44 83 LEU A O 1
ATOM 649 N N . VAL A 1 84 ? -2.330 2.203 13.779 1.00 91.81 84 VAL A N 1
ATOM 650 C CA . VAL A 1 84 ? -1.960 1.448 14.978 1.00 91.81 84 VAL A CA 1
ATOM 651 C C . VAL A 1 84 ? -0.637 1.986 15.509 1.00 91.81 84 VAL A C 1
ATOM 653 O O . VAL A 1 84 ? 0.362 2.016 14.787 1.00 91.81 84 VAL A O 1
ATOM 656 N N . ARG A 1 85 ? -0.618 2.410 16.772 1.00 87.12 85 ARG A N 1
ATOM 657 C CA . ARG A 1 85 ? 0.549 3.068 17.390 1.00 87.12 85 ARG A CA 1
ATOM 658 C C . ARG A 1 85 ? 1.279 2.207 18.408 1.00 87.12 85 ARG A C 1
ATOM 660 O O . ARG A 1 85 ? 2.392 2.546 18.801 1.00 87.12 85 ARG A O 1
ATOM 667 N N . SER A 1 86 ? 0.668 1.116 18.860 1.00 86.50 86 SER A N 1
ATOM 668 C CA . SER A 1 86 ? 1.251 0.264 19.893 1.00 86.50 86 SER A CA 1
ATOM 669 C C . SER A 1 86 ? 0.843 -1.195 19.739 1.00 86.50 86 SER A C 1
ATOM 671 O O . SER A 1 86 ? -0.176 -1.515 19.132 1.00 86.50 86 SER A O 1
ATOM 673 N N . ARG A 1 87 ? 1.623 -2.092 20.351 1.00 88.25 87 ARG A N 1
ATOM 674 C CA . ARG A 1 87 ? 1.297 -3.520 20.406 1.00 88.25 87 ARG A CA 1
ATOM 675 C C . ARG A 1 87 ? -0.029 -3.786 21.130 1.00 88.25 87 ARG A C 1
ATOM 677 O O . ARG A 1 87 ? -0.809 -4.595 20.653 1.00 88.25 87 ARG A O 1
ATOM 684 N N . LYS A 1 88 ? -0.341 -3.020 22.182 1.00 89.94 88 LYS A N 1
ATOM 685 C CA . LYS A 1 88 ? -1.619 -3.113 22.913 1.00 89.94 88 LYS A CA 1
ATOM 686 C C . LYS A 1 88 ? -2.837 -2.881 22.012 1.00 89.94 88 LYS A C 1
ATOM 688 O O . LYS A 1 88 ? -3.872 -3.506 22.203 1.00 89.94 88 LYS A O 1
ATOM 693 N N . GLU A 1 89 ? -2.721 -1.985 21.031 1.00 89.25 89 GLU A N 1
ATOM 694 C CA . GLU A 1 89 ? -3.791 -1.742 20.056 1.00 89.25 89 GLU A CA 1
ATOM 695 C C . GLU A 1 89 ? -3.983 -2.913 19.083 1.00 89.25 89 GLU A C 1
ATOM 697 O O . GLU A 1 89 ? -5.097 -3.130 18.615 1.00 89.25 89 GLU A O 1
ATOM 702 N N . VAL A 1 90 ? -2.923 -3.679 18.810 1.00 92.25 90 VAL A N 1
ATOM 703 C CA . VAL A 1 90 ? -3.014 -4.937 18.058 1.00 92.25 90 VAL A CA 1
ATOM 704 C C . VAL A 1 90 ? -3.652 -6.021 18.918 1.00 92.25 90 VAL A C 1
ATOM 706 O O . VAL A 1 90 ? -4.560 -6.699 18.457 1.00 92.25 90 VAL A O 1
ATOM 709 N N . ASP A 1 91 ? -3.216 -6.157 20.171 1.00 92.88 91 ASP A N 1
ATOM 710 C CA . ASP A 1 91 ? -3.666 -7.236 21.058 1.00 92.88 91 ASP A CA 1
ATOM 711 C C . ASP A 1 91 ? -5.157 -7.116 21.439 1.00 92.88 91 ASP A C 1
ATOM 713 O O . ASP A 1 91 ? -5.800 -8.123 21.715 1.00 92.88 91 ASP A O 1
ATOM 717 N N . ARG A 1 92 ? -5.735 -5.902 21.421 1.00 93.50 92 ARG A N 1
ATOM 718 C CA . ARG A 1 92 ? -7.187 -5.689 21.620 1.00 93.50 92 ARG A CA 1
ATOM 719 C C . ARG A 1 92 ? -8.038 -5.990 20.382 1.00 93.50 92 ARG A C 1
ATOM 721 O O . ARG A 1 92 ? -9.264 -5.919 20.462 1.00 93.50 92 ARG A O 1
ATOM 728 N N . ALA A 1 93 ? -7.418 -6.183 19.219 1.00 96.00 93 ALA A N 1
ATOM 729 C CA . ALA A 1 93 ? -8.151 -6.393 17.983 1.00 96.00 93 ALA A CA 1
ATOM 730 C C . ALA A 1 93 ? -8.770 -7.788 17.979 1.00 96.00 93 ALA A C 1
ATOM 732 O O . ALA A 1 93 ? -8.101 -8.771 18.291 1.00 96.00 93 ALA A O 1
ATOM 733 N N . ARG A 1 94 ? -10.034 -7.888 17.563 1.00 96.44 94 ARG A N 1
ATOM 734 C CA . ARG A 1 94 ? -10.684 -9.187 17.370 1.00 96.44 94 ARG A CA 1
ATOM 735 C C . ARG A 1 94 ? -9.970 -9.982 16.280 1.00 96.44 94 ARG A C 1
ATOM 737 O O . ARG A 1 94 ? -9.792 -11.191 16.396 1.00 96.44 94 ARG A O 1
ATOM 744 N N . HIS A 1 95 ? -9.556 -9.287 15.221 1.00 95.25 95 HIS A N 1
ATOM 745 C CA . HIS A 1 95 ? -8.856 -9.882 14.095 1.00 95.25 95 HIS A CA 1
ATOM 746 C C . HIS A 1 95 ? -7.682 -9.017 13.647 1.00 95.25 95 HIS A C 1
ATOM 748 O O . HIS A 1 95 ? -7.805 -7.802 13.477 1.00 95.25 95 HIS A O 1
ATOM 754 N N . VAL A 1 96 ? -6.560 -9.683 13.384 1.00 95.69 96 VAL A N 1
ATOM 755 C CA . VAL A 1 96 ? -5.382 -9.107 12.737 1.00 95.69 96 VAL A CA 1
ATOM 756 C C . VAL A 1 96 ? -5.224 -9.794 11.390 1.00 95.69 96 VAL A C 1
ATOM 758 O O . VAL A 1 96 ? -5.049 -11.009 11.322 1.00 95.69 96 VAL A O 1
ATOM 761 N N . MET A 1 97 ? -5.315 -9.024 10.312 1.00 95.25 97 MET A N 1
ATOM 762 C CA . MET A 1 97 ? -5.303 -9.537 8.948 1.00 95.25 97 MET A CA 1
ATOM 763 C C . MET A 1 97 ? -4.050 -9.093 8.209 1.00 95.25 97 MET A C 1
ATOM 765 O O . MET A 1 97 ? -3.650 -7.924 8.230 1.00 95.25 97 MET A O 1
ATOM 769 N N . VAL A 1 98 ? -3.469 -10.041 7.484 1.00 92.25 98 VAL A N 1
ATOM 770 C CA . VAL A 1 98 ? -2.393 -9.799 6.535 1.00 92.25 98 VAL A CA 1
ATOM 771 C C . VAL A 1 98 ? -2.802 -10.372 5.191 1.00 92.25 98 VAL A C 1
ATOM 773 O O . VAL A 1 98 ? -3.223 -11.520 5.084 1.00 92.25 98 VAL A O 1
ATOM 776 N N . PHE A 1 99 ? -2.670 -9.554 4.156 1.00 90.31 99 PHE A N 1
ATOM 777 C CA . PHE A 1 99 ? -2.827 -9.997 2.783 1.00 90.31 99 PHE A CA 1
ATOM 778 C C . PHE A 1 99 ? -1.434 -10.133 2.199 1.00 90.31 99 PHE A C 1
ATOM 780 O O . PHE A 1 99 ? -0.636 -9.195 2.246 1.00 90.31 99 PHE A O 1
ATOM 787 N N . VAL A 1 100 ? -1.137 -11.314 1.674 1.00 90.56 100 VAL A N 1
ATOM 788 C CA . VAL A 1 100 ? 0.149 -11.636 1.063 1.00 90.56 100 VAL A CA 1
ATOM 789 C C . VAL A 1 100 ? -0.078 -12.121 -0.355 1.00 90.56 100 VAL A C 1
ATOM 791 O O . VAL A 1 100 ? -0.992 -12.886 -0.642 1.00 90.56 100 VAL A O 1
ATOM 794 N N . ARG A 1 101 ? 0.765 -11.625 -1.250 1.00 87.75 101 ARG A N 1
ATOM 795 C CA . ARG A 1 101 ? 0.814 -11.957 -2.665 1.00 87.75 101 ARG A CA 1
ATOM 796 C C . ARG A 1 101 ? 2.133 -12.679 -2.946 1.00 87.75 101 ARG A C 1
ATOM 798 O O . ARG A 1 101 ? 3.138 -12.304 -2.330 1.00 87.75 101 ARG A O 1
ATOM 805 N N . PRO A 1 102 ? 2.168 -13.639 -3.891 1.00 91.94 102 PRO A N 1
ATOM 806 C CA . PRO A 1 102 ? 3.417 -14.239 -4.3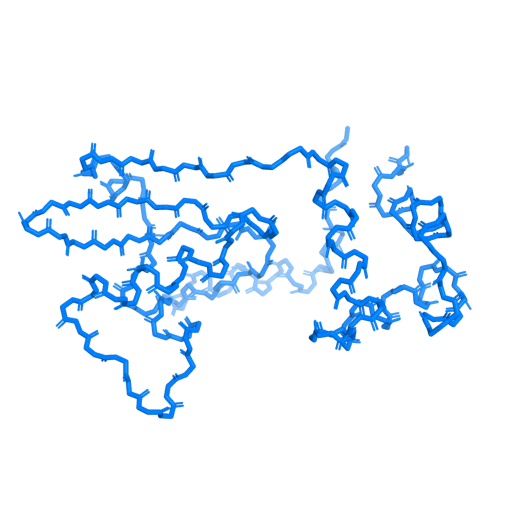37 1.00 91.94 102 PRO A CA 1
ATOM 807 C C . PRO A 1 102 ? 4.488 -13.171 -4.629 1.00 91.94 102 PRO A C 1
ATOM 809 O O . PRO A 1 102 ? 4.183 -12.161 -5.280 1.00 91.94 102 PRO A O 1
ATOM 812 N N . PRO A 1 103 ? 5.735 -13.343 -4.148 1.00 88.06 103 PRO A N 1
ATOM 813 C CA . PRO A 1 103 ? 6.777 -12.328 -4.293 1.00 88.06 103 PRO A CA 1
ATOM 814 C C . PRO A 1 103 ? 7.034 -11.924 -5.746 1.00 88.06 103 PRO A C 1
ATOM 816 O O . PRO A 1 103 ? 7.174 -10.733 -6.028 1.00 88.06 103 PRO A O 1
ATOM 819 N N . LEU A 1 104 ? 7.030 -12.894 -6.667 1.00 89.50 104 LEU A N 1
ATOM 820 C CA . LEU A 1 104 ? 7.231 -12.647 -8.094 1.00 89.50 104 LEU A CA 1
ATOM 821 C C . LEU A 1 104 ? 6.137 -11.733 -8.657 1.00 89.50 104 LEU A C 1
ATOM 823 O O . LEU A 1 104 ? 6.434 -10.679 -9.220 1.00 89.50 104 LEU A O 1
ATOM 827 N N . ASP A 1 105 ? 4.872 -12.056 -8.402 1.00 90.06 105 ASP A N 1
ATOM 828 C CA . ASP A 1 105 ? 3.747 -11.231 -8.838 1.00 90.06 105 ASP A CA 1
ATOM 829 C C . ASP A 1 105 ? 3.787 -9.820 -8.241 1.00 90.06 105 ASP A C 1
ATOM 831 O O . ASP A 1 105 ? 3.357 -8.844 -8.867 1.00 90.06 105 ASP A O 1
ATOM 835 N N . ARG A 1 106 ? 4.301 -9.689 -7.012 1.00 88.81 106 ARG A N 1
ATOM 836 C CA . ARG A 1 106 ? 4.487 -8.392 -6.353 1.00 88.81 106 ARG A CA 1
ATOM 837 C C . ARG A 1 106 ? 5.514 -7.540 -7.096 1.00 88.81 106 ARG A C 1
ATOM 839 O O . ARG A 1 106 ? 5.291 -6.340 -7.275 1.00 88.81 106 ARG A O 1
ATOM 846 N N . VAL A 1 107 ? 6.613 -8.152 -7.530 1.00 89.69 107 VAL A N 1
ATOM 847 C CA . VAL A 1 107 ? 7.673 -7.506 -8.316 1.00 89.69 107 VAL A CA 1
ATOM 848 C C . VAL A 1 107 ? 7.146 -7.094 -9.691 1.00 89.69 107 VAL A C 1
ATOM 850 O O . VAL A 1 107 ? 7.272 -5.922 -10.057 1.00 89.69 107 VAL A O 1
ATOM 853 N N . VAL A 1 108 ? 6.450 -7.995 -10.391 1.00 91.94 108 VAL A N 1
ATOM 854 C CA . VAL A 1 108 ? 5.790 -7.703 -11.677 1.00 91.94 108 VAL A CA 1
ATOM 855 C C . VAL A 1 108 ? 4.808 -6.538 -11.535 1.00 91.94 108 VAL A C 1
ATOM 857 O O . VAL A 1 108 ? 4.874 -5.561 -12.281 1.00 91.94 108 VAL A O 1
ATOM 860 N N . SER A 1 109 ? 3.941 -6.573 -10.519 1.00 88.50 109 SER A N 1
ATOM 861 C CA . SER A 1 109 ? 2.970 -5.503 -10.261 1.00 88.50 109 SER A CA 1
ATOM 862 C C . SER A 1 109 ? 3.632 -4.167 -9.902 1.00 88.50 109 SER A C 1
ATOM 864 O O . SER A 1 109 ? 3.096 -3.094 -10.207 1.00 88.50 109 SER A O 1
ATOM 866 N N . CYS A 1 110 ? 4.793 -4.202 -9.244 1.00 88.62 110 CYS A N 1
ATOM 867 C CA . CYS A 1 110 ? 5.585 -3.005 -8.992 1.00 88.62 110 CYS A CA 1
ATOM 868 C C . CYS A 1 110 ? 6.073 -2.399 -10.309 1.00 88.62 110 CYS A C 1
ATOM 870 O O . CYS A 1 110 ? 5.790 -1.226 -10.568 1.00 88.62 110 CYS A O 1
ATOM 872 N N . PHE A 1 111 ? 6.707 -3.210 -11.157 1.00 92.06 111 PHE A N 1
ATOM 873 C CA . PHE A 1 111 ? 7.227 -2.772 -12.448 1.00 92.06 111 PHE A CA 1
ATOM 874 C C . PHE A 1 111 ? 6.124 -2.217 -13.353 1.00 92.06 111 PHE A C 1
ATOM 876 O O . PHE A 1 111 ? 6.198 -1.065 -13.779 1.00 92.06 111 PHE A O 1
ATOM 883 N N . GLN A 1 112 ? 5.040 -2.970 -13.553 1.00 92.06 112 GLN A N 1
ATOM 884 C CA . GLN A 1 112 ? 3.900 -2.526 -14.358 1.00 92.06 112 GLN A CA 1
ATOM 885 C C . GLN A 1 112 ? 3.342 -1.186 -13.870 1.00 92.06 112 GLN A C 1
ATOM 887 O O . GLN A 1 112 ? 3.082 -0.281 -14.656 1.00 92.06 112 GLN A O 1
ATOM 892 N N . ASN A 1 113 ? 3.180 -1.013 -12.560 1.00 88.44 113 ASN A N 1
ATOM 893 C CA . ASN A 1 113 ? 2.604 0.217 -12.031 1.00 88.44 113 ASN A CA 1
ATOM 894 C C . ASN A 1 113 ? 3.555 1.419 -12.113 1.00 88.44 113 ASN A C 1
ATOM 896 O O . ASN A 1 113 ? 3.098 2.547 -12.301 1.00 88.44 113 ASN A O 1
ATOM 900 N N . LYS A 1 114 ? 4.856 1.197 -11.909 1.00 88.75 114 LYS A N 1
ATOM 901 C CA . LYS A 1 114 ? 5.844 2.273 -11.791 1.00 88.75 114 LYS A CA 1
ATOM 902 C C . LYS A 1 114 ? 6.505 2.630 -13.115 1.00 88.75 114 LYS A C 1
ATOM 904 O O . LYS A 1 114 ? 6.650 3.817 -13.377 1.00 88.75 114 LYS A O 1
ATOM 909 N N . PHE A 1 115 ? 6.847 1.651 -13.942 1.00 91.25 115 PHE A N 1
ATOM 910 C CA . PHE A 1 115 ? 7.586 1.851 -15.190 1.00 91.25 115 PHE A CA 1
ATOM 911 C C . PHE A 1 115 ? 6.668 1.923 -16.407 1.00 91.25 115 PHE A C 1
ATOM 913 O O . PHE A 1 115 ? 6.820 2.832 -17.220 1.00 91.25 115 PHE A O 1
ATOM 920 N N . ILE A 1 116 ? 5.649 1.060 -16.471 1.00 91.12 116 ILE A N 1
ATOM 921 C CA . ILE A 1 116 ? 4.704 1.046 -17.599 1.00 91.12 116 ILE A CA 1
ATOM 922 C C . ILE A 1 116 ? 3.607 2.101 -17.408 1.00 91.12 116 ILE A C 1
ATOM 924 O O . ILE A 1 116 ? 3.503 3.046 -18.180 1.00 91.12 116 ILE A O 1
ATOM 928 N N . GLN A 1 117 ? 2.827 2.004 -16.328 1.00 89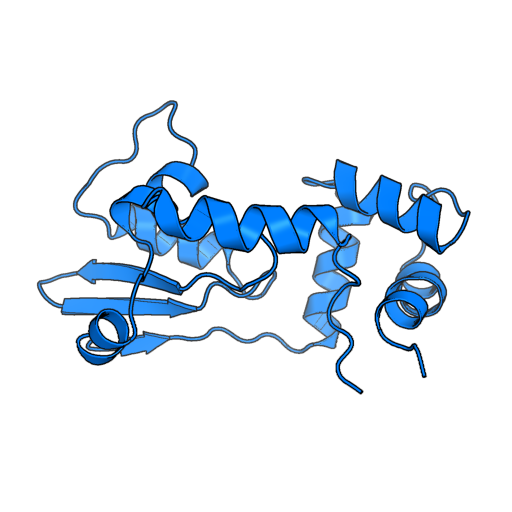.06 117 GLN A N 1
ATOM 929 C CA . GLN A 1 117 ? 1.717 2.929 -16.043 1.00 89.06 117 GLN A CA 1
ATOM 930 C C . GLN A 1 117 ? 2.175 4.283 -15.482 1.00 89.06 117 GLN A C 1
ATOM 932 O O . GLN A 1 117 ? 1.367 5.201 -15.364 1.00 89.06 117 GLN A O 1
ATOM 937 N N . ARG A 1 118 ? 3.442 4.394 -15.056 1.00 86.88 118 ARG A N 1
ATOM 938 C CA . ARG A 1 118 ? 4.045 5.624 -14.507 1.00 86.88 118 ARG A CA 1
ATOM 939 C C . ARG A 1 118 ? 3.267 6.242 -13.333 1.00 86.88 118 ARG A C 1
ATOM 941 O O . ARG A 1 118 ? 3.349 7.438 -13.060 1.00 86.88 118 ARG A O 1
ATOM 948 N N . LYS A 1 119 ? 2.538 5.427 -12.562 1.00 79.81 119 LYS A N 1
ATOM 949 C CA . LYS A 1 119 ? 1.701 5.907 -11.454 1.00 79.81 119 LYS A CA 1
ATOM 950 C C . LYS A 1 119 ? 2.532 6.130 -10.189 1.00 79.81 119 LYS A C 1
ATOM 952 O O . LYS A 1 119 ? 2.940 5.186 -9.502 1.00 79.81 119 LYS A O 1
ATOM 957 N N . GLY A 1 120 ? 2.748 7.397 -9.830 1.00 71.94 120 GLY A N 1
ATOM 958 C CA . GLY A 1 120 ? 3.532 7.781 -8.649 1.00 71.94 120 GLY A CA 1
ATOM 959 C C . GLY A 1 120 ? 4.985 7.306 -8.745 1.00 71.94 120 GLY A C 1
ATOM 960 O O . GLY A 1 120 ? 5.488 6.677 -7.813 1.00 71.94 120 GLY A O 1
ATOM 961 N N . ASN A 1 121 ? 5.605 7.508 -9.907 1.00 74.75 121 ASN A N 1
ATOM 962 C CA . ASN A 1 121 ? 6.904 6.960 -10.303 1.00 74.75 121 ASN A CA 1
ATOM 963 C C . ASN A 1 121 ? 8.091 7.931 -10.145 1.00 74.75 121 ASN A C 1
ATOM 965 O O . ASN A 1 121 ? 9.226 7.521 -10.357 1.00 74.75 121 ASN A O 1
ATOM 969 N N . ARG A 1 122 ? 7.856 9.200 -9.782 1.00 72.00 122 ARG A N 1
ATOM 970 C CA . ARG A 1 122 ? 8.903 10.241 -9.789 1.00 72.00 122 ARG A CA 1
ATOM 971 C C . ARG A 1 122 ? 10.161 9.847 -9.008 1.00 72.00 122 ARG A C 1
ATOM 973 O O . ARG A 1 122 ? 11.263 10.034 -9.501 1.00 72.00 122 ARG A O 1
ATOM 980 N N . THR A 1 123 ? 10.000 9.262 -7.824 1.00 79.38 123 THR A N 1
ATOM 981 C CA . THR A 1 123 ? 11.133 8.873 -6.973 1.00 79.38 123 THR A CA 1
ATOM 982 C C . THR A 1 123 ? 11.858 7.629 -7.482 1.00 79.38 123 THR A C 1
ATOM 984 O O . THR A 1 123 ? 13.079 7.621 -7.527 1.00 79.38 123 THR A O 1
ATOM 987 N N . ILE A 1 124 ? 11.127 6.599 -7.918 1.00 83.25 124 ILE A N 1
ATOM 988 C CA . ILE A 1 124 ? 11.731 5.344 -8.397 1.00 83.25 124 ILE A CA 1
ATOM 989 C C . ILE A 1 124 ? 12.416 5.504 -9.759 1.00 83.25 124 ILE A C 1
ATOM 991 O O . ILE A 1 124 ? 13.358 4.782 -10.041 1.00 83.25 124 ILE A O 1
ATOM 995 N N . PHE A 1 125 ? 12.000 6.462 -10.591 1.00 89.25 125 PHE A N 1
ATOM 996 C CA . PHE A 1 125 ? 12.690 6.756 -11.854 1.00 89.25 125 PHE A CA 1
ATOM 997 C C . PHE A 1 125 ? 14.050 7.410 -11.612 1.00 89.25 125 PHE A C 1
ATOM 999 O O . PHE A 1 125 ? 15.035 7.015 -12.232 1.00 89.25 125 PHE A O 1
ATOM 1006 N N . ALA A 1 126 ? 14.107 8.380 -10.695 1.00 85.00 126 ALA A N 1
ATOM 1007 C CA . ALA A 1 126 ? 15.365 8.996 -10.292 1.00 85.00 126 ALA A CA 1
ATOM 1008 C C . ALA A 1 126 ? 16.317 7.956 -9.681 1.00 85.00 126 ALA A C 1
ATOM 1010 O O . ALA A 1 126 ? 17.471 7.873 -10.087 1.00 85.00 126 ALA A O 1
ATOM 1011 N N . ASP A 1 127 ? 15.800 7.118 -8.781 1.00 84.81 127 ASP A N 1
ATOM 1012 C CA . ASP A 1 127 ? 16.566 6.057 -8.124 1.00 84.81 127 ASP A CA 1
ATOM 1013 C C . ASP A 1 127 ? 17.053 4.989 -9.118 1.00 84.81 127 ASP A C 1
ATOM 1015 O O . ASP A 1 127 ? 18.227 4.635 -9.126 1.00 84.81 127 ASP A O 1
ATOM 1019 N N . PHE A 1 128 ? 16.193 4.542 -10.039 1.00 87.19 128 PHE A N 1
ATOM 1020 C CA . PHE A 1 128 ? 16.573 3.600 -11.094 1.00 87.19 128 PHE A CA 1
ATOM 1021 C C . PHE A 1 128 ? 17.700 4.148 -11.970 1.00 87.19 128 PHE A C 1
ATOM 1023 O O . PHE A 1 128 ? 18.683 3.446 -12.209 1.00 87.19 128 PHE A O 1
ATOM 1030 N N . LYS A 1 129 ? 17.587 5.406 -12.418 1.00 89.88 129 LYS A N 1
ATOM 1031 C CA . LYS A 1 129 ? 18.632 6.062 -13.214 1.00 89.88 129 LYS A CA 1
ATOM 1032 C C . LYS A 1 129 ? 19.937 6.183 -12.432 1.00 89.88 129 LYS A C 1
ATOM 1034 O O . LYS A 1 129 ? 21.003 5.982 -12.997 1.00 89.88 129 LYS A O 1
ATOM 1039 N N . GLN A 1 130 ? 19.855 6.501 -11.143 1.00 88.38 130 GLN A N 1
ATOM 1040 C CA . GLN A 1 130 ? 21.024 6.618 -10.277 1.00 88.38 130 GLN A CA 1
ATOM 1041 C C . GLN A 1 130 ? 21.739 5.275 -10.082 1.00 88.38 130 GLN A C 1
ATOM 1043 O O . GLN A 1 130 ? 22.963 5.235 -10.121 1.00 88.38 130 GLN A O 1
ATOM 1048 N N . VAL A 1 131 ? 20.990 4.190 -9.874 1.00 86.75 131 VAL A N 1
ATOM 1049 C CA . VAL A 1 131 ? 21.551 2.854 -9.613 1.00 86.75 131 VAL A CA 1
ATOM 1050 C C . VAL A 1 131 ? 22.086 2.202 -10.887 1.00 86.75 131 VAL A C 1
ATOM 1052 O O . VAL A 1 131 ? 23.154 1.603 -10.865 1.00 86.75 131 VAL A O 1
ATOM 1055 N N . THR A 1 132 ? 21.350 2.306 -11.994 1.00 87.31 132 THR A N 1
ATOM 1056 C CA . THR A 1 132 ? 21.658 1.562 -13.230 1.00 87.31 132 THR A CA 1
ATOM 1057 C C . THR A 1 132 ? 22.375 2.396 -14.290 1.00 87.31 132 THR A C 1
ATOM 1059 O O . THR A 1 132 ? 22.882 1.845 -15.261 1.00 87.31 132 THR A O 1
ATOM 1062 N N . GLY A 1 133 ? 22.357 3.728 -14.173 1.00 89.81 133 GLY A N 1
ATOM 1063 C CA . GLY A 1 133 ? 22.794 4.652 -15.227 1.00 89.81 133 GLY A CA 1
ATOM 1064 C C . GLY A 1 133 ? 21.859 4.723 -16.444 1.00 89.81 133 GLY A C 1
ATOM 1065 O O . GLY A 1 133 ? 22.029 5.597 -17.294 1.00 89.81 133 GLY A O 1
ATOM 1066 N N . ALA A 1 134 ? 20.858 3.844 -16.540 1.00 91.31 134 ALA A N 1
ATOM 1067 C CA . ALA A 1 134 ? 19.973 3.742 -17.692 1.00 91.31 134 ALA A CA 1
ATOM 1068 C C . ALA A 1 134 ? 18.767 4.690 -17.599 1.00 91.31 134 ALA A C 1
ATOM 1070 O O . ALA A 1 134 ? 18.325 5.084 -16.516 1.00 91.31 134 ALA A O 1
ATOM 1071 N N . ASP A 1 135 ? 18.191 5.033 -18.755 1.00 92.25 135 ASP A N 1
ATOM 1072 C CA . ASP A 1 135 ? 16.930 5.770 -18.803 1.00 92.25 135 ASP A CA 1
ATOM 1073 C C . ASP A 1 135 ? 15.773 4.879 -18.302 1.00 92.25 135 ASP A C 1
ATOM 1075 O O . ASP A 1 135 ? 15.462 3.865 -18.939 1.00 92.25 135 ASP A O 1
ATOM 1079 N N . PRO A 1 136 ? 15.087 5.240 -17.198 1.00 90.50 136 PRO A N 1
ATOM 1080 C CA . PRO A 1 136 ? 13.952 4.478 -16.687 1.00 90.50 136 PRO A CA 1
ATOM 1081 C C . PRO A 1 136 ? 12.782 4.391 -17.676 1.00 90.50 136 PRO A C 1
ATOM 1083 O O . PRO A 1 136 ? 11.961 3.482 -17.556 1.00 90.50 136 PRO A O 1
ATOM 1086 N N . ALA A 1 137 ? 12.681 5.294 -18.660 1.00 90.50 137 ALA A N 1
ATOM 1087 C CA . ALA A 1 137 ? 11.652 5.211 -19.696 1.00 90.50 137 ALA A CA 1
ATOM 1088 C C . ALA A 1 137 ? 11.868 4.041 -20.673 1.00 90.50 137 ALA A C 1
ATOM 1090 O O . ALA A 1 137 ? 10.903 3.607 -21.298 1.00 90.50 137 ALA A O 1
ATOM 1091 N N . GLN A 1 138 ? 13.101 3.532 -20.768 1.00 92.12 138 GLN A N 1
ATOM 1092 C CA . GLN A 1 138 ? 13.509 2.409 -21.621 1.00 92.12 138 GLN A CA 1
ATOM 1093 C C . GLN A 1 138 ? 13.762 1.124 -20.812 1.00 92.12 138 GLN A C 1
ATOM 1095 O O . GLN A 1 138 ? 14.348 0.161 -21.312 1.00 92.12 138 GLN A O 1
ATOM 1100 N N . ALA A 1 139 ? 13.368 1.101 -19.536 1.00 92.62 139 ALA A N 1
ATOM 1101 C CA . ALA A 1 139 ? 13.546 -0.067 -18.689 1.00 92.62 139 ALA A CA 1
ATOM 1102 C C . ALA A 1 139 ? 12.646 -1.221 -19.160 1.00 92.62 139 ALA A C 1
ATOM 1104 O O . ALA A 1 139 ? 11.434 -1.057 -19.310 1.00 92.62 139 ALA A O 1
ATOM 1105 N N . THR A 1 140 ? 13.229 -2.407 -19.332 1.00 94.56 140 THR A N 1
ATOM 1106 C CA . THR A 1 140 ? 12.490 -3.669 -19.470 1.00 94.56 140 THR A CA 1
ATOM 1107 C C . THR A 1 140 ? 12.321 -4.323 -18.100 1.00 94.56 140 THR A C 1
ATOM 1109 O O . THR A 1 140 ? 13.014 -3.971 -17.141 1.00 94.56 140 THR A O 1
ATOM 1112 N N . PHE A 1 141 ? 11.407 -5.293 -17.989 1.00 93.94 141 PHE A N 1
ATOM 1113 C CA . PHE A 1 141 ? 11.243 -6.038 -16.738 1.00 93.94 141 PHE A CA 1
ATOM 1114 C C . PHE A 1 141 ? 12.528 -6.781 -16.351 1.00 93.94 141 PHE A C 1
ATOM 1116 O O . PHE A 1 141 ? 12.916 -6.773 -15.188 1.00 93.94 141 PHE A O 1
ATOM 1123 N N . GLU A 1 142 ? 13.217 -7.355 -17.336 1.00 92.81 142 GLU A N 1
ATOM 1124 C CA . GLU A 1 142 ? 14.494 -8.041 -17.148 1.00 92.81 142 GLU A CA 1
ATOM 1125 C C . GLU A 1 142 ? 15.561 -7.108 -16.559 1.00 92.81 142 GLU A C 1
ATOM 1127 O O . GLU A 1 142 ? 16.089 -7.402 -15.489 1.00 92.81 142 GLU A O 1
ATOM 1132 N N . ARG A 1 143 ? 15.795 -5.934 -17.166 1.00 91.06 143 ARG A N 1
ATOM 1133 C CA . ARG A 1 143 ? 16.735 -4.926 -16.635 1.00 91.06 143 ARG A CA 1
ATOM 1134 C C . ARG A 1 143 ? 16.340 -4.452 -15.242 1.00 91.06 143 ARG A C 1
ATOM 1136 O O . ARG A 1 143 ? 17.177 -4.282 -14.362 1.00 91.06 143 ARG A O 1
ATOM 1143 N N . PHE A 1 144 ? 15.044 -4.273 -15.002 1.00 91.88 144 PHE A N 1
ATOM 1144 C CA . PHE A 1 144 ? 14.555 -3.924 -13.673 1.00 91.88 144 PHE A CA 1
ATOM 1145 C C . PHE A 1 144 ? 14.904 -4.983 -12.618 1.00 91.88 144 PHE A C 1
ATOM 1147 O O . PHE A 1 144 ? 15.293 -4.628 -11.506 1.00 91.88 144 PHE A O 1
ATOM 1154 N N . VAL A 1 145 ? 14.807 -6.270 -12.945 1.00 91.00 145 VAL A N 1
ATOM 1155 C CA . VAL A 1 145 ? 15.164 -7.351 -12.019 1.00 91.00 145 VAL A CA 1
ATOM 1156 C C . VAL A 1 145 ? 16.683 -7.486 -11.875 1.00 91.00 145 VAL A C 1
ATOM 1158 O O . VAL A 1 145 ? 17.188 -7.480 -10.750 1.00 91.00 145 VAL A O 1
ATOM 1161 N N . HIS A 1 146 ? 17.409 -7.591 -12.988 1.00 89.75 146 HIS A N 1
ATOM 1162 C CA . HIS A 1 146 ? 18.835 -7.924 -12.999 1.00 89.75 146 HIS A CA 1
ATOM 1163 C C . HIS A 1 146 ? 19.748 -6.754 -12.651 1.00 89.75 146 HIS A C 1
ATOM 1165 O O . HIS A 1 146 ? 20.733 -6.966 -11.946 1.00 89.75 146 HIS A O 1
ATOM 1171 N N . ASP A 1 147 ? 19.407 -5.546 -13.090 1.00 87.88 147 ASP A N 1
ATOM 1172 C CA . ASP A 1 147 ? 20.308 -4.396 -12.991 1.00 87.88 147 ASP A CA 1
ATOM 1173 C C . ASP A 1 147 ? 19.906 -3.479 -11.839 1.00 87.88 147 ASP A C 1
ATOM 1175 O O . ASP A 1 147 ? 20.754 -2.851 -11.222 1.00 87.88 147 ASP A O 1
ATOM 1179 N N . TYR A 1 148 ? 18.615 -3.411 -11.502 1.00 87.31 148 TYR A N 1
ATOM 1180 C CA . TYR A 1 148 ? 18.138 -2.569 -10.406 1.00 87.31 148 TYR A CA 1
ATOM 1181 C C . TYR A 1 148 ? 17.887 -3.364 -9.123 1.00 87.31 148 TYR A C 1
ATOM 1183 O O . TYR A 1 148 ? 18.595 -3.171 -8.137 1.00 87.31 148 TYR A O 1
ATOM 1191 N N . LEU A 1 149 ? 16.924 -4.298 -9.111 1.00 86.19 149 LEU A N 1
ATOM 1192 C CA . LEU A 1 149 ? 16.577 -5.024 -7.881 1.00 86.19 149 LEU A CA 1
ATOM 1193 C C . LEU A 1 149 ? 17.754 -5.838 -7.336 1.00 86.19 149 LEU A C 1
ATOM 1195 O O . LEU A 1 149 ? 17.995 -5.819 -6.129 1.00 86.19 149 LEU A O 1
ATOM 1199 N N . ARG A 1 150 ? 18.515 -6.516 -8.200 1.00 82.12 150 ARG A N 1
ATOM 1200 C CA . ARG A 1 150 ? 19.707 -7.249 -7.765 1.00 82.12 150 ARG A CA 1
ATOM 1201 C C . ARG A 1 150 ? 20.747 -6.332 -7.123 1.00 82.12 150 ARG A C 1
ATOM 1203 O O . ARG A 1 150 ? 21.321 -6.734 -6.126 1.00 82.12 150 ARG A O 1
ATOM 1210 N N . LEU A 1 151 ? 20.979 -5.118 -7.623 1.00 78.94 151 LEU A N 1
ATOM 1211 C CA . LEU A 1 151 ? 21.926 -4.189 -6.990 1.00 78.94 151 LEU A CA 1
ATOM 1212 C C . LEU A 1 151 ? 21.375 -3.605 -5.682 1.00 78.94 151 LEU A C 1
ATOM 1214 O O . LEU A 1 151 ? 22.121 -3.419 -4.726 1.00 78.94 151 LEU A O 1
ATOM 1218 N N . CYS A 1 152 ? 20.062 -3.378 -5.598 1.00 76.19 152 CYS A N 1
ATOM 1219 C CA . CYS A 1 152 ? 19.421 -2.884 -4.378 1.00 76.19 152 CYS A CA 1
ATOM 1220 C C . CYS A 1 152 ? 19.369 -3.917 -3.239 1.00 76.19 152 CYS A C 1
ATOM 1222 O O . CYS A 1 152 ? 19.315 -3.521 -2.074 1.00 76.19 152 CYS A O 1
ATOM 1224 N N . PHE A 1 153 ? 19.331 -5.218 -3.554 1.00 69.88 153 PHE A N 1
ATOM 1225 C CA . PHE A 1 153 ? 19.125 -6.295 -2.569 1.00 69.88 153 PHE A CA 1
ATOM 1226 C C . PHE A 1 153 ? 20.235 -7.356 -2.532 1.00 69.88 153 PHE A C 1
ATOM 1228 O O . PHE A 1 153 ? 20.253 -8.175 -1.619 1.00 69.88 153 PHE A O 1
ATOM 1235 N N . GLY A 1 154 ? 21.135 -7.370 -3.513 1.00 53.81 154 GLY A N 1
ATOM 1236 C CA . GLY A 1 154 ? 22.154 -8.400 -3.734 1.00 53.81 154 GLY A CA 1
ATOM 1237 C C . GLY A 1 154 ? 23.575 -7.977 -3.369 1.00 53.81 154 GLY A C 1
ATOM 1238 O O . GLY A 1 154 ? 24.522 -8.551 -3.900 1.00 53.81 154 GLY A O 1
ATOM 1239 N N . GLY A 1 155 ? 23.732 -6.996 -2.480 1.00 47.16 155 GLY A N 1
ATOM 1240 C CA . GLY A 1 155 ? 25.022 -6.708 -1.861 1.00 47.16 155 GLY A CA 1
ATOM 1241 C C . GLY A 1 155 ? 25.421 -7.823 -0.894 1.00 47.16 155 GLY A C 1
ATOM 1242 O O . GLY A 1 155 ? 24.801 -7.972 0.163 1.00 47.16 155 GLY A O 1
ATOM 1243 N N . GLY A 1 156 ? 26.436 -8.599 -1.287 1.00 39.66 156 GLY A N 1
ATOM 1244 C CA . GLY A 1 156 ? 27.414 -9.145 -0.344 1.00 39.66 156 GLY A CA 1
ATOM 1245 C C . GLY A 1 156 ? 28.270 -8.040 0.262 1.00 39.66 156 GLY A C 1
ATOM 1246 O O . GLY A 1 156 ? 28.272 -6.919 -0.299 1.00 39.66 156 GLY A O 1
#

InterPro domains:
  IPR005331 Sulfotransferase [PF03567] (43-146)

Radius of gyration: 18.36 Å; chains: 1; bounding box: 48×32×44 Å

pLDDT: mean 79.48, std 21.21, range [22.94, 97.69]